Protein AF-A0A925E102-F1 (afdb_monomer)

pLDDT: mean 78.41, std 18.46, range [40.78, 98.06]

Structure (mmCIF, N/CA/C/O backbone):
data_AF-A0A925E102-F1
#
_entry.id   AF-A0A925E102-F1
#
loop_
_atom_site.group_PDB
_atom_site.id
_atom_site.type_symbol
_atom_site.label_atom_id
_atom_site.label_alt_id
_atom_site.label_comp_id
_atom_site.label_asym_id
_atom_site.label_entity_id
_atom_site.label_seq_id
_atom_site.pdbx_PDB_ins_code
_atom_site.Cartn_x
_atom_site.Cartn_y
_atom_site.Cartn_z
_atom_site.oc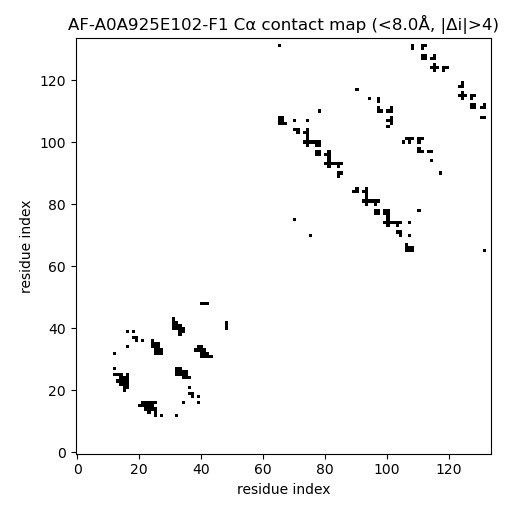cupancy
_atom_site.B_iso_or_equiv
_atom_site.auth_seq_id
_atom_site.auth_comp_id
_atom_site.auth_asym_id
_atom_site.auth_atom_id
_atom_site.pdbx_PDB_model_num
ATOM 1 N N . MET A 1 1 ? -26.953 -37.433 60.370 1.00 40.84 1 MET A N 1
ATOM 2 C CA . MET A 1 1 ? -26.210 -37.267 59.101 1.00 40.84 1 MET A CA 1
ATOM 3 C C . MET A 1 1 ? -25.731 -35.825 59.054 1.00 40.84 1 MET A C 1
ATOM 5 O O . MET A 1 1 ? -26.512 -34.938 58.743 1.00 40.84 1 MET A O 1
ATOM 9 N N . SER A 1 2 ? -24.513 -35.576 59.539 1.00 40.78 2 SER A N 1
ATOM 10 C CA . SER A 1 2 ? -23.977 -34.224 59.733 1.00 40.78 2 SER A CA 1
ATOM 11 C C . SER A 1 2 ? -23.618 -33.586 58.394 1.00 40.78 2 SER A C 1
ATOM 13 O O . SER A 1 2 ? -22.722 -34.063 57.702 1.00 40.78 2 SER A O 1
ATOM 15 N N . SER A 1 3 ? -24.315 -32.507 58.040 1.00 43.91 3 SER A N 1
ATOM 16 C CA . SER A 1 3 ? -24.001 -31.677 56.878 1.00 43.91 3 SER A CA 1
ATOM 17 C C . SER A 1 3 ? -22.627 -31.030 57.044 1.00 43.91 3 SER A C 1
ATOM 19 O O . SER A 1 3 ? -22.426 -30.179 57.911 1.00 43.91 3 SER A O 1
ATOM 21 N N . ILE A 1 4 ? -21.681 -31.427 56.195 1.00 52.34 4 ILE A N 1
ATOM 22 C CA . ILE A 1 4 ? -20.365 -30.800 56.072 1.00 52.34 4 ILE A CA 1
ATOM 23 C C . ILE A 1 4 ? -20.587 -29.405 55.478 1.00 52.34 4 ILE A C 1
ATOM 25 O O . ILE A 1 4 ? -20.853 -29.255 54.287 1.00 52.34 4 ILE A O 1
ATOM 29 N N . LYS A 1 5 ? -20.517 -28.367 56.318 1.00 47.09 5 LYS A N 1
ATOM 30 C CA . LYS A 1 5 ? -20.472 -26.974 55.860 1.00 47.09 5 LYS A CA 1
ATOM 31 C C . LYS A 1 5 ? -19.133 -26.754 55.151 1.00 47.09 5 LYS A C 1
ATOM 33 O O . LYS A 1 5 ? -18.113 -26.561 55.804 1.00 47.09 5 LYS A O 1
ATOM 38 N N . MET A 1 6 ? -19.128 -26.808 53.821 1.00 47.75 6 MET A N 1
ATOM 39 C CA . MET A 1 6 ? -17.982 -26.371 53.022 1.00 47.75 6 MET A CA 1
ATOM 40 C C . MET A 1 6 ? -17.868 -24.846 53.124 1.00 47.75 6 MET A C 1
ATOM 42 O O . MET A 1 6 ? -18.730 -24.115 52.640 1.00 47.75 6 MET A O 1
ATOM 46 N N . SER A 1 7 ? -16.820 -24.365 53.788 1.00 50.22 7 SER A N 1
ATOM 47 C CA . SER A 1 7 ? -16.477 -22.942 53.843 1.00 50.22 7 SER A CA 1
ATOM 48 C C . SER A 1 7 ? -16.189 -22.403 52.432 1.00 50.22 7 SER A C 1
ATOM 50 O O . SER A 1 7 ? -15.553 -23.104 51.641 1.00 50.22 7 SER A O 1
ATOM 52 N N . PRO A 1 8 ? -16.606 -21.170 52.091 1.00 55.75 8 PRO A N 1
ATOM 53 C CA . PRO A 1 8 ? -16.370 -20.612 50.764 1.00 55.75 8 PRO A CA 1
ATOM 54 C C . PRO A 1 8 ? -14.867 -20.419 50.531 1.00 55.75 8 PRO A C 1
ATOM 56 O O . PRO A 1 8 ? -14.191 -19.705 51.275 1.00 55.75 8 PRO A O 1
ATOM 59 N N . ILE A 1 9 ? -14.340 -21.064 49.488 1.00 59.50 9 ILE A N 1
ATOM 60 C CA . ILE A 1 9 ? -12.953 -20.906 49.043 1.00 59.50 9 ILE A CA 1
ATOM 61 C C . ILE A 1 9 ? -12.781 -19.446 48.613 1.00 59.50 9 ILE A C 1
ATOM 63 O O . ILE A 1 9 ? -13.393 -19.009 47.639 1.00 59.50 9 ILE A O 1
ATOM 67 N N . LYS A 1 10 ? -11.972 -18.669 49.345 1.00 61.16 10 LYS A N 1
ATOM 68 C CA . LYS A 1 10 ? -11.640 -17.300 48.930 1.00 61.16 10 LYS A CA 1
ATOM 69 C C . LYS A 1 10 ? -10.873 -17.368 47.604 1.00 61.16 10 LYS A C 1
ATOM 71 O O . LYS A 1 10 ? -9.865 -18.076 47.540 1.00 61.16 10 LYS A O 1
ATOM 76 N N . PRO A 1 11 ? -11.318 -16.658 46.553 1.00 66.12 11 PRO A N 1
ATOM 77 C CA . PRO A 1 11 ? -10.609 -16.658 45.286 1.00 66.12 11 PRO A CA 1
ATOM 78 C C . PRO A 1 11 ? -9.224 -16.039 45.484 1.00 66.12 11 PRO A C 1
ATOM 80 O O . PRO A 1 11 ? -9.077 -14.985 46.100 1.00 66.12 11 PRO A O 1
ATOM 83 N N . LEU A 1 12 ? -8.201 -16.714 44.962 1.00 70.88 12 LEU A N 1
ATOM 84 C CA . LEU A 1 12 ? -6.804 -16.292 45.083 1.00 70.88 12 LEU A CA 1
ATOM 85 C C . LEU A 1 12 ? -6.510 -14.992 44.309 1.00 70.88 12 LEU A C 1
ATOM 87 O O . LEU A 1 12 ? -5.535 -14.308 44.604 1.00 70.88 12 LEU A O 1
ATOM 91 N N . ALA A 1 13 ? -7.343 -14.662 43.318 1.00 74.50 13 ALA A N 1
ATOM 92 C CA . ALA A 1 13 ? -7.218 -13.486 42.467 1.00 74.50 13 ALA A CA 1
ATOM 93 C C . ALA A 1 13 ? -8.581 -12.787 42.298 1.00 74.50 13 ALA A C 1
ATOM 95 O O . ALA A 1 13 ? -9.609 -13.468 42.226 1.00 74.50 13 ALA A O 1
ATOM 96 N N . PRO A 1 14 ? -8.615 -11.446 42.206 1.00 79.00 14 PRO A N 1
ATOM 97 C CA . PRO A 1 14 ? -9.848 -10.706 41.965 1.00 79.00 14 PRO A CA 1
ATOM 98 C C . PRO A 1 14 ? -10.392 -10.954 40.550 1.00 79.00 14 PRO A C 1
ATOM 100 O O . PRO A 1 14 ? -9.641 -11.182 39.603 1.00 79.00 14 PRO A O 1
ATOM 103 N N . HIS A 1 15 ? -11.714 -10.861 40.386 1.00 82.44 15 HIS A N 1
ATOM 104 C CA . HIS A 1 15 ? -12.365 -11.017 39.079 1.00 82.44 15 HIS A CA 1
ATOM 105 C C . HIS A 1 15 ? -12.112 -9.849 38.126 1.00 82.44 15 HIS A C 1
ATOM 107 O O . HIS A 1 15 ? -12.258 -10.022 36.922 1.00 82.44 15 HIS A O 1
ATOM 113 N N . ILE A 1 16 ? -11.734 -8.682 38.647 1.00 82.31 16 ILE A N 1
ATOM 114 C CA . ILE A 1 16 ? -11.487 -7.470 37.868 1.00 82.31 16 ILE A CA 1
ATOM 115 C C . ILE A 1 16 ? -10.065 -7.002 38.152 1.00 82.31 16 ILE A C 1
ATOM 117 O O . ILE A 1 16 ? -9.644 -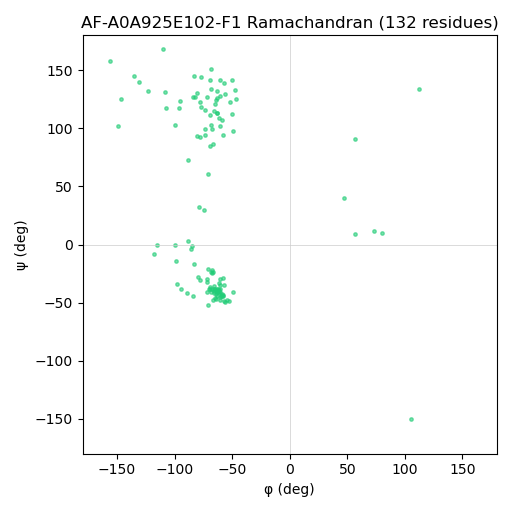6.919 39.308 1.00 82.31 16 ILE A O 1
ATOM 121 N N . CYS A 1 17 ? -9.313 -6.693 37.097 1.00 82.44 17 CYS A N 1
ATOM 122 C CA . CYS A 1 17 ? -7.985 -6.116 37.247 1.00 82.44 17 CYS A CA 1
ATOM 123 C C . CYS A 1 17 ? -8.078 -4.656 37.736 1.00 82.44 17 CYS A C 1
ATOM 125 O O . CYS A 1 17 ? -8.712 -3.846 37.059 1.00 82.44 17 CYS A O 1
ATOM 127 N N . PRO A 1 18 ? -7.399 -4.262 38.831 1.00 81.44 18 PRO A N 1
ATOM 128 C CA . PRO A 1 18 ? -7.456 -2.889 39.339 1.00 81.44 18 PRO A CA 1
ATOM 129 C C . PRO A 1 18 ? -6.805 -1.869 38.391 1.00 81.44 18 PRO A C 1
ATOM 131 O O . PRO A 1 18 ? -7.150 -0.693 38.428 1.00 81.44 18 PRO A O 1
ATOM 134 N N . GLN A 1 19 ? -5.886 -2.304 37.521 1.00 79.31 19 GLN A N 1
ATOM 135 C CA . GLN A 1 19 ? -5.159 -1.409 36.618 1.00 79.31 19 GLN A CA 1
ATOM 136 C C . GLN A 1 19 ? -5.876 -1.185 35.279 1.00 79.31 19 GLN A C 1
ATOM 138 O O . GLN A 1 19 ? -5.911 -0.062 34.791 1.00 79.31 19 GLN A O 1
ATOM 143 N N . CYS A 1 20 ? -6.442 -2.230 34.669 1.00 81.38 20 CYS A N 1
ATOM 144 C CA . CYS A 1 20 ? -7.069 -2.125 33.341 1.00 81.38 20 CYS A CA 1
ATOM 145 C C . CYS A 1 20 ? -8.576 -2.381 33.326 1.00 81.38 20 CYS A C 1
ATOM 147 O O . CYS A 1 20 ? -9.174 -2.323 32.257 1.00 81.38 20 CYS A O 1
ATOM 149 N N . LYS A 1 21 ? -9.184 -2.683 34.481 1.00 85.12 21 LYS A N 1
ATOM 150 C CA . LYS A 1 21 ? -10.615 -2.993 34.645 1.00 85.12 21 LYS A CA 1
ATOM 151 C C . LYS A 1 21 ? -11.127 -4.165 33.798 1.00 85.12 21 LYS A C 1
ATOM 153 O O . LYS A 1 21 ? -12.325 -4.407 33.763 1.00 85.12 21 LYS A O 1
ATOM 158 N N . ALA A 1 22 ? -10.233 -4.911 33.149 1.00 79.75 22 ALA A N 1
ATOM 159 C CA . ALA A 1 22 ? -10.592 -6.100 32.398 1.00 79.75 22 ALA A CA 1
ATOM 160 C C . ALA A 1 22 ? -11.036 -7.216 33.351 1.00 79.75 22 ALA A C 1
ATOM 162 O O . ALA A 1 22 ? -10.474 -7.397 34.441 1.00 79.75 22 ALA A O 1
ATOM 163 N N . GLU A 1 23 ? -12.057 -7.952 32.928 1.00 82.56 23 GLU A N 1
ATOM 164 C CA . GLU A 1 23 ? -12.618 -9.063 33.682 1.00 82.56 23 GLU A CA 1
ATOM 165 C C . GLU A 1 23 ? -11.814 -10.348 33.446 1.00 82.56 23 GLU A C 1
ATOM 167 O O . GLU A 1 23 ? -11.293 -10.598 32.356 1.00 82.56 23 GLU A O 1
ATOM 172 N N . ARG A 1 24 ? -11.701 -11.172 34.495 1.00 72.19 24 ARG A N 1
ATOM 173 C CA . ARG A 1 24 ? -11.173 -12.550 34.493 1.00 72.19 24 ARG A CA 1
ATOM 174 C C . ARG A 1 24 ? -9.850 -12.720 33.746 1.00 72.19 24 ARG A C 1
ATOM 176 O O . ARG A 1 24 ? -9.620 -13.706 33.056 1.00 72.19 24 ARG A O 1
ATOM 183 N N . THR A 1 25 ? -8.961 -11.750 33.902 1.00 76.50 25 THR A N 1
ATOM 184 C CA . THR A 1 25 ? -7.743 -11.654 33.092 1.00 76.50 25 THR A CA 1
ATOM 185 C C . THR A 1 25 ? -6.496 -12.193 33.797 1.00 76.50 25 THR A C 1
ATOM 187 O O . THR A 1 25 ? -5.400 -12.128 33.243 1.00 76.50 25 THR A O 1
ATOM 190 N N . PHE A 1 26 ? -6.625 -12.678 35.033 1.00 82.38 26 PHE A N 1
ATOM 191 C CA . PHE A 1 26 ? -5.491 -13.104 35.847 1.00 82.38 26 PHE A CA 1
ATOM 192 C C . PHE A 1 26 ? -5.061 -14.538 35.548 1.00 82.38 26 PHE A C 1
ATOM 194 O O . PHE A 1 26 ? -5.852 -15.472 35.652 1.00 82.38 26 PHE A O 1
ATOM 201 N N . GLN A 1 27 ? -3.777 -14.708 35.250 1.00 81.19 27 GLN A N 1
ATOM 202 C CA . GLN A 1 27 ? -3.101 -15.993 35.210 1.00 81.19 27 GLN A CA 1
ATOM 203 C C . GLN A 1 27 ? -2.410 -16.229 36.553 1.00 81.19 27 GLN A C 1
ATOM 205 O O . GLN A 1 27 ? -1.597 -15.417 37.000 1.00 81.19 27 GLN A O 1
ATOM 210 N N . VAL A 1 28 ? -2.746 -17.344 37.196 1.00 77.06 28 VAL A N 1
ATOM 211 C CA . VAL A 1 28 ? -2.123 -17.787 38.444 1.00 77.06 28 VAL A CA 1
ATOM 212 C C . VAL A 1 28 ? -1.023 -18.782 38.087 1.00 77.06 28 VAL A C 1
ATOM 214 O O . VAL A 1 28 ? -1.299 -19.836 37.522 1.00 77.06 28 VAL A O 1
ATOM 217 N N . THR A 1 29 ? 0.220 -18.439 38.405 1.00 73.56 29 THR A N 1
ATOM 218 C CA . THR A 1 29 ? 1.371 -19.354 38.362 1.00 73.56 29 THR A CA 1
ATOM 219 C C . THR A 1 29 ? 1.830 -19.648 39.789 1.00 73.56 29 THR A C 1
ATOM 221 O O . THR A 1 29 ? 1.395 -18.974 40.725 1.00 73.56 29 THR A O 1
ATOM 224 N N . ALA A 1 30 ? 2.706 -20.640 39.976 1.00 67.31 30 ALA A N 1
ATOM 225 C CA . ALA A 1 30 ? 3.271 -20.945 41.293 1.00 67.31 30 ALA A CA 1
ATOM 226 C C . ALA A 1 30 ? 4.012 -19.740 41.914 1.00 67.31 30 ALA A C 1
ATOM 228 O O . ALA A 1 30 ? 4.037 -19.591 43.132 1.00 67.31 30 ALA A O 1
ATOM 229 N N . GLU A 1 31 ? 4.559 -18.861 41.070 1.00 67.00 31 GLU A N 1
ATOM 230 C CA . GLU A 1 31 ? 5.430 -17.748 41.461 1.00 67.00 31 GLU A CA 1
ATOM 231 C C . GLU A 1 31 ? 4.691 -16.407 41.562 1.00 67.00 31 GLU A C 1
ATOM 233 O O . GLU A 1 31 ? 5.025 -15.571 42.399 1.00 67.00 31 GLU A O 1
ATOM 238 N N . LYS A 1 32 ? 3.683 -16.173 40.710 1.00 76.62 32 LYS A N 1
ATOM 239 C CA . LYS A 1 32 ? 2.969 -14.888 40.651 1.00 76.62 32 LYS A CA 1
ATOM 240 C C . LYS A 1 32 ? 1.563 -14.988 40.071 1.00 76.62 32 LYS A C 1
ATOM 242 O O . LYS A 1 32 ? 1.245 -15.886 39.288 1.00 76.62 32 LYS A O 1
ATOM 247 N N . ILE A 1 33 ? 0.741 -13.999 40.406 1.00 84.31 33 ILE A N 1
ATOM 248 C CA . ILE A 1 33 ? -0.579 -13.780 39.812 1.00 84.31 33 ILE A CA 1
ATOM 249 C C . ILE A 1 33 ? -0.472 -12.555 38.909 1.00 84.31 33 ILE A C 1
ATOM 251 O O . ILE A 1 33 ? -0.180 -11.474 39.406 1.00 84.31 33 ILE A O 1
ATOM 255 N N . ALA A 1 34 ? -0.682 -12.697 37.599 1.00 85.94 34 ALA A N 1
ATOM 256 C CA . ALA A 1 34 ? -0.482 -11.599 36.648 1.00 85.94 34 ALA A CA 1
ATOM 257 C C . ALA A 1 34 ? -1.672 -11.404 35.697 1.00 85.94 34 ALA A C 1
ATOM 259 O O . ALA A 1 34 ? -2.255 -12.368 35.213 1.00 85.94 34 ALA A O 1
ATOM 260 N N . CYS A 1 35 ? -2.033 -10.155 35.405 1.00 84.00 35 CYS A N 1
ATOM 261 C CA . CYS A 1 35 ? -3.069 -9.808 34.436 1.00 84.00 35 CYS A CA 1
ATOM 262 C C . CYS A 1 35 ? -2.537 -9.928 33.002 1.00 84.00 35 CYS A C 1
ATOM 264 O O . CYS A 1 35 ? -1.600 -9.224 32.626 1.00 84.00 35 CYS A O 1
ATOM 266 N N . ARG A 1 36 ? -3.186 -10.748 32.172 1.00 80.56 36 ARG A N 1
ATOM 267 C CA . ARG A 1 36 ? -2.805 -10.984 30.770 1.00 80.56 36 ARG A CA 1
ATOM 268 C C . ARG A 1 36 ? -2.988 -9.758 29.866 1.00 80.56 36 ARG A C 1
ATOM 270 O O . ARG A 1 36 ? -2.314 -9.657 28.851 1.00 80.56 36 ARG A O 1
ATOM 277 N N . ASN A 1 37 ? -3.872 -8.824 30.228 1.00 79.06 37 ASN A N 1
ATOM 278 C CA . ASN A 1 37 ? -4.168 -7.644 29.406 1.00 79.06 37 ASN A CA 1
ATOM 279 C C . ASN A 1 37 ? -3.165 -6.497 29.623 1.00 79.06 37 ASN A C 1
ATOM 281 O O . ASN A 1 37 ? -2.691 -5.880 28.670 1.00 79.06 37 ASN A O 1
ATOM 285 N N . CYS A 1 38 ? -2.813 -6.200 30.877 1.00 82.44 38 CYS A N 1
ATOM 286 C CA . CYS A 1 38 ? -1.963 -5.046 31.197 1.00 82.44 38 CYS A CA 1
ATOM 287 C C . CYS A 1 38 ? -0.630 -5.390 31.864 1.00 82.44 38 CYS A C 1
ATOM 289 O O . CYS A 1 38 ? 0.189 -4.494 32.037 1.00 82.44 38 CYS A O 1
ATOM 291 N N . GLY A 1 39 ? -0.405 -6.649 32.244 1.00 79.38 39 GLY A N 1
ATOM 292 C CA . GLY A 1 39 ? 0.815 -7.077 32.931 1.00 79.38 39 GLY A CA 1
ATOM 293 C C . GLY A 1 39 ? 0.846 -6.780 34.434 1.00 79.38 39 GLY A C 1
ATOM 294 O O . GLY A 1 39 ? 1.893 -6.945 35.045 1.00 79.38 39 GLY A O 1
ATOM 295 N N . TYR A 1 40 ? -0.271 -6.360 35.044 1.00 81.56 40 TYR A N 1
ATOM 296 C CA . TYR A 1 40 ? -0.350 -6.100 36.490 1.00 81.56 40 TYR A CA 1
ATOM 297 C C . TYR A 1 40 ? -0.046 -7.366 37.302 1.00 81.56 40 TYR A C 1
ATOM 299 O O . TYR A 1 40 ? -0.704 -8.381 37.074 1.00 81.56 40 TYR A O 1
ATOM 307 N N . VAL A 1 41 ? 0.889 -7.305 38.255 1.00 79.69 41 VAL A N 1
ATOM 308 C CA . VAL A 1 41 ? 1.288 -8.441 39.104 1.00 79.69 41 VAL A CA 1
ATOM 309 C C . VAL A 1 41 ? 0.787 -8.250 40.538 1.00 79.69 41 VAL A C 1
ATOM 311 O O . VAL A 1 41 ? 0.971 -7.197 41.142 1.00 79.69 41 VAL A O 1
ATOM 314 N N . LEU A 1 42 ? 0.157 -9.290 41.081 1.00 73.62 42 LEU A N 1
ATOM 315 C CA . LEU A 1 42 ? -0.283 -9.415 42.467 1.00 73.62 42 LEU A CA 1
ATOM 316 C C . LEU A 1 42 ? 0.757 -10.259 43.220 1.00 73.62 42 LEU A C 1
ATOM 318 O O . LEU A 1 42 ? 0.804 -11.483 43.066 1.00 73.62 42 LEU A O 1
ATOM 322 N N . HIS A 1 43 ? 1.610 -9.602 44.007 1.00 65.69 43 HIS A N 1
ATOM 323 C CA . HIS A 1 43 ? 2.549 -10.275 44.903 1.00 65.69 43 HIS A CA 1
ATOM 324 C C . HIS A 1 43 ? 1.820 -10.705 46.184 1.00 65.69 43 HIS A C 1
ATOM 326 O O . HIS A 1 43 ? 1.088 -9.924 46.794 1.00 65.69 43 HIS A O 1
ATOM 332 N N . LYS A 1 44 ? 1.982 -11.972 46.587 1.00 57.03 44 LYS A N 1
ATOM 333 C CA . LYS A 1 44 ? 1.528 -12.445 47.901 1.00 57.03 44 LYS A CA 1
ATOM 334 C C . LYS A 1 44 ? 2.491 -11.895 48.954 1.00 57.03 44 LYS A C 1
ATOM 336 O O . LYS A 1 44 ? 3.561 -12.458 49.142 1.00 57.03 44 LYS A O 1
ATOM 341 N N . GLY A 1 45 ? 2.098 -10.820 49.625 1.00 54.00 45 GLY A N 1
ATOM 342 C CA . GLY A 1 45 ? 2.897 -10.191 50.676 1.00 54.00 45 GLY A CA 1
ATOM 343 C C . GLY A 1 45 ? 3.396 -8.812 50.263 1.00 54.00 45 GLY A C 1
ATOM 344 O O . GLY A 1 45 ? 3.851 -8.606 49.142 1.00 54.00 45 GLY A O 1
ATOM 345 N N . GLU A 1 46 ? 3.230 -7.870 51.184 1.00 42.75 46 GLU A N 1
ATOM 346 C CA . GLU A 1 46 ? 3.437 -6.431 51.055 1.00 42.75 46 GLU A CA 1
ATOM 347 C C . GLU A 1 46 ? 4.792 -6.079 50.435 1.00 42.75 46 GLU A C 1
ATOM 349 O O . GLU A 1 46 ? 5.826 -6.015 51.087 1.00 42.75 46 GLU A O 1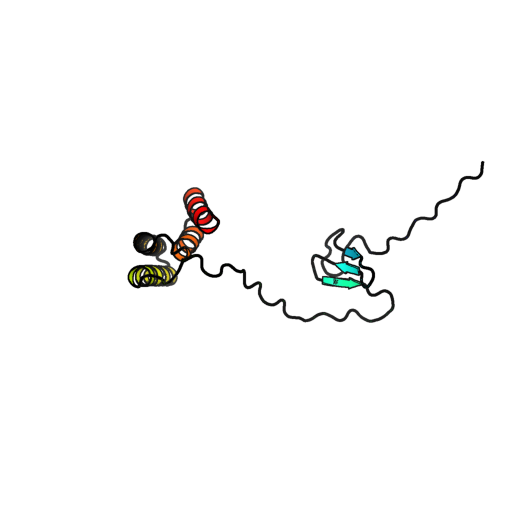
ATOM 354 N N . SER A 1 47 ? 4.782 -5.810 49.141 1.00 42.66 47 SER A N 1
ATOM 355 C CA . SER A 1 47 ? 5.805 -5.014 48.481 1.00 42.66 47 SER A CA 1
ATOM 356 C C . SER A 1 47 ? 5.090 -4.259 47.374 1.00 42.66 47 SER A C 1
ATOM 358 O O . SER A 1 47 ? 4.290 -4.822 46.623 1.00 42.66 47 SER A O 1
ATOM 360 N N . GLN A 1 48 ? 5.252 -2.938 47.402 1.00 45.06 48 GLN A N 1
ATOM 361 C CA . GLN A 1 48 ? 4.562 -2.007 46.520 1.00 45.06 48 GLN A CA 1
ATOM 362 C C . GLN A 1 48 ? 4.703 -2.468 45.065 1.00 45.06 48 GLN A C 1
ATOM 364 O O . GLN A 1 48 ? 5.768 -2.961 44.696 1.00 45.06 48 GLN A O 1
ATOM 369 N N . PRO A 1 49 ? 3.652 -2.329 44.239 1.00 41.72 49 PRO A N 1
ATOM 370 C CA . PRO A 1 49 ? 3.710 -2.753 42.851 1.00 41.72 49 PRO A CA 1
ATOM 371 C C . PRO A 1 49 ? 4.835 -1.990 42.155 1.00 41.72 49 PRO A C 1
ATOM 373 O O . PRO A 1 49 ? 4.702 -0.793 41.886 1.00 41.72 49 PRO A O 1
ATOM 376 N N . GLU A 1 50 ? 5.940 -2.675 41.861 1.00 48.19 50 GLU A N 1
ATOM 377 C CA . GLU A 1 50 ? 6.950 -2.138 40.966 1.00 48.19 50 GLU A CA 1
ATOM 378 C C . GLU A 1 50 ? 6.272 -1.926 39.620 1.00 48.19 50 GLU A C 1
ATOM 380 O O . GLU A 1 50 ? 5.862 -2.851 38.911 1.00 48.19 50 GLU A O 1
ATOM 385 N N . LYS A 1 51 ? 6.081 -0.650 39.300 1.00 49.94 51 LYS A N 1
ATOM 386 C CA . LYS A 1 51 ? 5.625 -0.200 37.999 1.00 49.94 51 LYS A CA 1
ATOM 387 C C . LYS A 1 51 ? 6.692 -0.671 37.019 1.00 49.94 51 LYS A C 1
ATOM 389 O O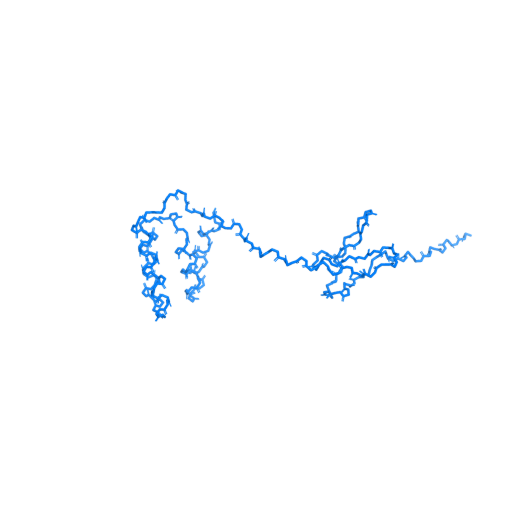 . LYS A 1 51 ? 7.756 -0.067 36.936 1.00 49.94 51 LYS A O 1
ATOM 394 N N . ILE A 1 52 ? 6.422 -1.754 36.293 1.00 54.06 52 ILE A N 1
ATOM 395 C CA . ILE A 1 52 ? 7.263 -2.172 35.174 1.00 54.06 52 ILE A CA 1
ATOM 396 C C . ILE A 1 52 ? 7.104 -1.087 34.101 1.00 54.06 52 ILE A C 1
ATOM 398 O O . ILE A 1 52 ? 6.243 -1.160 33.228 1.00 54.06 52 ILE A O 1
ATOM 402 N N . THR A 1 53 ? 7.916 -0.037 34.200 1.00 53.62 53 THR A N 1
ATOM 403 C CA . THR A 1 53 ? 8.093 1.047 33.227 1.00 53.62 53 THR A CA 1
ATOM 404 C C . THR A 1 53 ? 8.984 0.592 32.083 1.00 53.62 53 THR A C 1
ATOM 406 O O . THR A 1 53 ? 9.724 1.387 31.511 1.00 53.62 53 THR A O 1
ATOM 409 N N . GLN A 1 54 ? 8.931 -0.691 31.719 1.00 57.53 54 GLN A N 1
ATOM 410 C CA . GLN A 1 54 ? 9.504 -1.076 30.446 1.00 57.53 54 GLN A CA 1
ATOM 411 C C . GLN A 1 54 ? 8.637 -0.391 29.391 1.00 57.53 54 GLN A C 1
ATOM 413 O O . GLN A 1 54 ? 7.439 -0.695 29.323 1.00 57.53 54 GLN A O 1
ATOM 418 N N . PRO A 1 55 ? 9.180 0.558 28.602 1.00 50.72 55 PRO A N 1
ATOM 419 C CA . PRO A 1 55 ? 8.469 1.000 27.420 1.00 50.72 55 PRO A CA 1
ATOM 420 C C . PRO A 1 55 ? 8.141 -0.283 26.672 1.00 50.72 55 PRO A C 1
ATOM 422 O O . PRO A 1 55 ? 9.041 -1.092 26.420 1.00 50.72 55 PRO A O 1
ATOM 425 N N . ARG A 1 56 ? 6.851 -0.534 26.407 1.00 52.66 56 ARG A N 1
ATOM 426 C CA . ARG A 1 56 ? 6.485 -1.607 25.485 1.00 52.66 56 ARG A CA 1
ATOM 427 C C . ARG A 1 56 ? 7.348 -1.340 24.267 1.00 52.66 56 ARG A C 1
ATOM 429 O O . ARG A 1 56 ? 7.177 -0.290 23.646 1.00 52.66 56 ARG A O 1
ATOM 436 N N . LYS A 1 57 ? 8.317 -2.227 23.987 1.00 53.12 57 LYS A N 1
ATOM 437 C CA . LYS A 1 57 ? 9.023 -2.179 22.710 1.00 53.12 57 LYS A CA 1
ATOM 438 C C . LYS A 1 57 ? 7.899 -2.042 21.689 1.00 53.12 57 LYS A C 1
ATOM 440 O O . LYS A 1 57 ? 6.936 -2.813 21.810 1.00 53.12 57 LYS A O 1
ATOM 445 N N . PRO A 1 58 ? 7.925 -1.022 20.812 1.00 48.66 58 PRO A N 1
ATOM 446 C CA . PRO A 1 58 ? 6.886 -0.904 19.807 1.00 48.66 58 PRO A CA 1
ATOM 447 C C . PRO A 1 58 ? 6.743 -2.288 19.189 1.00 48.66 58 PRO A C 1
ATOM 449 O O . PRO A 1 58 ? 7.763 -2.947 18.955 1.00 48.66 58 PRO A O 1
ATOM 452 N N . LEU A 1 59 ? 5.504 -2.771 19.046 1.00 51.62 59 LEU A N 1
ATOM 453 C CA . LEU A 1 59 ? 5.267 -3.960 18.245 1.00 51.62 59 LEU A CA 1
ATOM 454 C C . LEU A 1 59 ? 5.817 -3.610 16.862 1.00 51.62 59 LEU A C 1
ATOM 456 O O . LEU A 1 59 ? 5.159 -2.951 16.064 1.00 51.62 59 LEU A O 1
ATOM 460 N N . MET A 1 60 ? 7.066 -3.991 16.626 1.00 42.94 60 MET A N 1
ATOM 461 C CA . MET A 1 60 ? 7.634 -4.147 15.308 1.00 42.94 60 MET A CA 1
ATOM 462 C C . MET A 1 60 ? 6.895 -5.356 14.787 1.00 42.94 60 MET A C 1
ATOM 464 O O . MET A 1 60 ? 7.278 -6.499 15.034 1.00 42.94 60 MET A O 1
ATOM 468 N N . ALA A 1 61 ? 5.717 -5.097 14.239 1.00 41.72 61 ALA A N 1
ATOM 469 C CA . ALA A 1 61 ? 4.972 -6.136 13.592 1.00 41.72 61 ALA A CA 1
ATOM 470 C C . ALA A 1 61 ? 5.883 -6.712 12.510 1.00 41.72 61 ALA A C 1
ATOM 472 O O . ALA A 1 61 ? 6.546 -5.997 11.759 1.00 41.72 61 ALA A O 1
ATOM 473 N N . SER A 1 62 ? 5.987 -8.031 12.542 1.00 45.94 62 SER A N 1
ATOM 474 C CA . SER A 1 62 ? 6.941 -8.824 11.786 1.00 45.94 62 SER A CA 1
ATOM 475 C C . SER A 1 62 ? 6.573 -8.921 10.310 1.00 45.94 62 SER A C 1
ATOM 477 O O . SER A 1 62 ? 6.879 -9.938 9.693 1.00 45.94 62 SER A O 1
ATOM 479 N N . TYR A 1 63 ? 5.910 -7.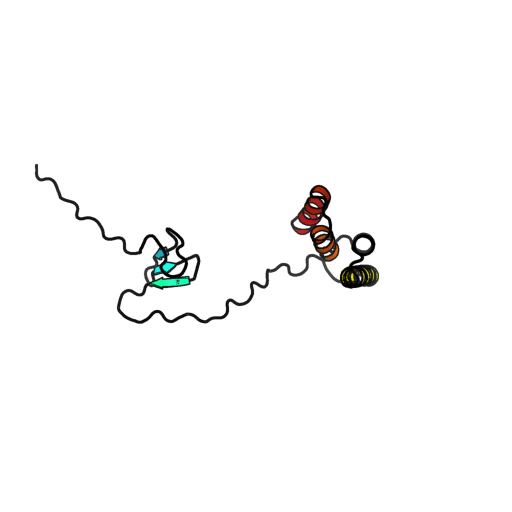913 9.732 1.00 50.47 63 TYR A N 1
ATOM 480 C CA . TYR A 1 63 ? 5.799 -7.772 8.281 1.00 50.47 63 TYR A CA 1
ATOM 481 C C . TYR A 1 63 ? 7.171 -7.366 7.728 1.00 50.47 63 TYR A C 1
ATOM 483 O O . TYR A 1 63 ? 7.386 -6.293 7.177 1.00 50.47 63 TYR A O 1
ATOM 491 N N . ALA A 1 64 ? 8.143 -8.243 7.961 1.00 43.03 64 ALA A N 1
ATOM 492 C CA . ALA A 1 64 ? 9.406 -8.266 7.280 1.00 43.03 64 ALA A CA 1
ATOM 493 C C . ALA A 1 64 ? 9.119 -8.810 5.877 1.00 43.03 64 ALA A C 1
ATOM 495 O O . ALA A 1 64 ? 9.048 -10.017 5.681 1.00 43.03 64 ALA A O 1
ATOM 496 N N . ILE A 1 65 ? 8.914 -7.870 4.953 1.00 58.47 65 ILE A N 1
ATOM 497 C CA . ILE A 1 65 ? 9.328 -7.936 3.548 1.00 58.47 65 ILE A CA 1
ATOM 498 C C . ILE A 1 65 ? 8.789 -9.166 2.807 1.00 58.47 65 ILE A C 1
ATOM 500 O O . ILE A 1 65 ? 9.423 -10.215 2.741 1.00 58.47 65 ILE A O 1
ATOM 504 N N . THR A 1 66 ? 7.617 -9.029 2.199 1.00 58.34 66 THR A N 1
ATOM 505 C CA . THR A 1 66 ? 7.031 -10.077 1.350 1.00 58.34 66 THR A CA 1
ATOM 506 C C . THR A 1 66 ? 7.528 -10.053 -0.096 1.00 58.34 66 THR A C 1
ATOM 508 O O . THR A 1 66 ? 7.171 -10.938 -0.869 1.00 58.34 66 THR A O 1
ATOM 511 N N . THR A 1 67 ? 8.394 -9.107 -0.460 1.00 63.78 67 THR A N 1
ATOM 512 C CA . THR A 1 67 ? 9.105 -9.161 -1.740 1.00 63.78 67 THR A CA 1
ATOM 513 C C . THR A 1 67 ? 10.239 -10.170 -1.640 1.00 63.78 67 THR A C 1
ATOM 515 O O . THR A 1 67 ? 11.140 -10.037 -0.805 1.00 63.78 67 THR A O 1
ATOM 518 N N . ARG A 1 68 ? 10.189 -11.220 -2.460 1.00 64.44 68 ARG A N 1
ATOM 519 C CA . ARG A 1 68 ? 11.207 -12.269 -2.465 1.00 64.44 68 ARG A CA 1
ATOM 520 C C . ARG A 1 68 ? 12.411 -11.783 -3.264 1.00 64.44 68 ARG A C 1
ATOM 522 O O . ARG A 1 68 ? 12.494 -11.991 -4.467 1.00 64.44 68 ARG A O 1
ATOM 529 N N . GLY A 1 69 ? 13.382 -11.201 -2.568 1.00 76.81 69 GLY A N 1
ATOM 530 C CA . GLY A 1 69 ? 14.648 -10.768 -3.160 1.00 76.81 69 GLY A CA 1
ATOM 531 C C . GLY A 1 69 ? 14.734 -9.256 -3.329 1.00 76.81 69 GLY A C 1
ATOM 532 O O . GLY A 1 69 ? 14.201 -8.502 -2.517 1.00 76.81 69 GLY A O 1
ATOM 533 N N . GLU A 1 70 ? 15.474 -8.817 -4.344 1.00 85.19 70 GLU A N 1
ATOM 534 C CA . GLU A 1 70 ? 15.664 -7.396 -4.630 1.00 85.19 70 GLU A CA 1
ATOM 535 C C . GLU A 1 70 ? 14.426 -6.806 -5.318 1.00 85.19 70 GLU A C 1
ATOM 537 O O . GLU A 1 70 ? 13.753 -7.470 -6.107 1.00 85.19 70 GLU A O 1
ATOM 542 N N . ILE A 1 71 ? 14.119 -5.548 -4.995 1.00 87.00 71 ILE A N 1
ATOM 543 C CA . ILE A 1 71 ? 13.066 -4.795 -5.678 1.00 87.00 71 ILE A CA 1
ATOM 544 C C . ILE A 1 71 ? 13.666 -4.224 -6.962 1.00 87.00 71 ILE A C 1
ATOM 546 O O . ILE A 1 71 ? 14.679 -3.522 -6.910 1.00 87.00 71 ILE A O 1
ATOM 550 N N . ASP A 1 72 ? 13.021 -4.484 -8.093 1.00 90.81 72 ASP A N 1
ATOM 551 C CA . ASP A 1 72 ? 13.382 -3.919 -9.383 1.00 90.81 72 ASP A CA 1
ATOM 552 C C . ASP A 1 72 ? 13.380 -2.383 -9.325 1.00 90.81 72 ASP A C 1
ATOM 554 O O . ASP A 1 72 ? 12.502 -1.746 -8.731 1.00 90.81 72 ASP A O 1
ATOM 558 N N . ALA A 1 73 ? 14.378 -1.764 -9.954 1.00 92.88 73 ALA A N 1
ATOM 559 C CA . ALA A 1 73 ? 14.554 -0.318 -9.904 1.00 92.88 73 ALA A CA 1
ATOM 560 C C . ALA A 1 73 ? 13.345 0.444 -10.482 1.00 92.88 73 ALA A C 1
ATOM 562 O O . ALA A 1 73 ? 12.984 1.501 -9.956 1.00 92.88 73 ALA A O 1
ATOM 563 N N . TRP A 1 74 ? 12.684 -0.090 -11.516 1.00 94.69 74 TRP A N 1
ATOM 564 C CA . TRP A 1 74 ? 11.475 0.503 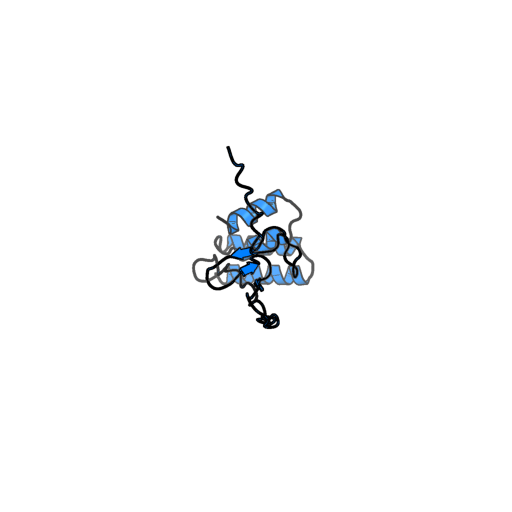-12.091 1.00 94.69 74 TRP A CA 1
ATOM 565 C C . TRP A 1 74 ? 10.276 0.343 -11.167 1.00 94.69 74 TRP A C 1
ATOM 567 O O . TRP A 1 74 ? 9.509 1.296 -11.002 1.00 94.69 74 TRP A O 1
ATOM 577 N N . ALA A 1 75 ? 10.135 -0.820 -10.527 1.00 94.25 75 ALA A N 1
ATOM 578 C CA . ALA A 1 75 ? 9.103 -1.036 -9.515 1.00 94.25 75 ALA A CA 1
ATOM 579 C C . ALA A 1 75 ? 9.265 -0.049 -8.347 1.00 94.25 75 ALA A C 1
ATOM 581 O O . ALA A 1 75 ? 8.301 0.603 -7.930 1.00 94.25 75 ALA A O 1
ATOM 582 N N . ARG A 1 76 ? 10.504 0.142 -7.873 1.00 94.06 76 ARG A N 1
ATOM 583 C CA . ARG A 1 76 ? 10.824 1.101 -6.811 1.00 94.06 76 ARG A CA 1
ATOM 584 C C . ARG A 1 76 ? 10.542 2.545 -7.223 1.00 94.06 76 ARG A C 1
ATOM 586 O O . ARG A 1 76 ? 9.888 3.266 -6.474 1.00 94.06 76 ARG A O 1
ATOM 593 N N . ALA A 1 77 ? 10.972 2.958 -8.412 1.00 95.25 77 ALA A N 1
ATOM 594 C CA . ALA A 1 77 ? 10.743 4.316 -8.905 1.00 95.25 77 ALA A CA 1
ATOM 595 C C . ALA A 1 77 ? 9.244 4.631 -9.075 1.00 95.25 77 ALA A C 1
ATOM 597 O O . ALA A 1 77 ? 8.785 5.720 -8.714 1.00 95.25 77 ALA A O 1
ATOM 598 N N . ALA A 1 78 ? 8.462 3.674 -9.585 1.00 97.06 78 ALA A N 1
ATOM 599 C CA . ALA A 1 78 ? 7.011 3.809 -9.693 1.00 97.06 78 ALA A CA 1
ATOM 600 C C . ALA A 1 78 ? 6.347 3.935 -8.311 1.00 97.06 78 ALA A C 1
ATOM 602 O O . ALA A 1 78 ? 5.473 4.782 -8.115 1.00 97.06 78 ALA A O 1
ATOM 603 N N . PHE A 1 79 ? 6.803 3.155 -7.331 1.00 95.81 79 PHE A N 1
ATOM 604 C CA . PHE A 1 79 ? 6.317 3.240 -5.957 1.00 95.81 79 PHE A CA 1
ATOM 605 C C . PHE A 1 79 ? 6.642 4.579 -5.287 1.00 95.81 79 PHE A C 1
ATOM 607 O O . PHE A 1 79 ? 5.753 5.196 -4.696 1.00 95.81 79 PHE A O 1
ATOM 614 N N . ASP A 1 80 ? 7.880 5.056 -5.416 1.00 95.75 80 ASP A N 1
ATOM 615 C CA . ASP A 1 80 ? 8.305 6.340 -4.851 1.00 95.75 80 ASP A CA 1
ATOM 616 C C . ASP A 1 80 ? 7.515 7.503 -5.485 1.00 95.75 80 ASP A C 1
ATOM 618 O O . ASP A 1 80 ? 7.035 8.387 -4.773 1.00 95.75 80 ASP A O 1
ATOM 622 N N . THR A 1 81 ? 7.238 7.428 -6.795 1.00 97.31 81 THR A N 1
ATOM 623 C CA . THR A 1 81 ? 6.326 8.362 -7.486 1.00 97.31 81 THR A CA 1
ATOM 624 C C . THR A 1 81 ? 4.929 8.347 -6.860 1.00 97.31 81 THR A C 1
ATOM 626 O O . THR A 1 81 ? 4.336 9.401 -6.623 1.00 97.31 81 THR A O 1
ATOM 629 N N . GLY A 1 82 ? 4.393 7.162 -6.551 1.00 97.19 82 GLY A N 1
ATOM 630 C CA . GLY A 1 82 ? 3.113 7.029 -5.858 1.00 97.19 82 GLY A CA 1
ATOM 631 C C . GLY A 1 82 ? 3.121 7.704 -4.487 1.00 97.19 82 GLY A C 1
ATOM 632 O O . GLY A 1 82 ? 2.195 8.448 -4.166 1.00 97.19 82 GLY A O 1
ATOM 633 N N . GLN A 1 83 ? 4.187 7.534 -3.701 1.00 95.94 83 GLN A N 1
ATOM 634 C CA . GLN A 1 83 ? 4.323 8.214 -2.409 1.00 95.94 83 GLN A CA 1
ATOM 635 C C . GLN A 1 83 ? 4.375 9.740 -2.539 1.00 95.94 83 GLN A C 1
ATOM 637 O O . GLN A 1 83 ? 3.766 10.443 -1.728 1.00 95.94 83 GLN A O 1
ATOM 642 N N . ASP A 1 84 ? 5.068 10.263 -3.548 1.00 96.88 84 ASP A N 1
ATOM 643 C CA . ASP A 1 84 ? 5.107 11.703 -3.812 1.00 96.88 84 ASP A CA 1
ATOM 644 C C . ASP A 1 84 ? 3.726 12.257 -4.167 1.00 96.88 84 ASP A C 1
ATOM 646 O O . ASP A 1 84 ? 3.350 13.332 -3.692 1.00 96.88 84 ASP A O 1
ATOM 650 N N . MET A 1 85 ? 2.931 11.503 -4.928 1.00 96.38 85 MET A N 1
ATOM 651 C CA . MET A 1 85 ? 1.543 11.869 -5.220 1.00 96.38 85 MET A CA 1
ATOM 652 C C . MET A 1 85 ? 0.666 11.852 -3.961 1.00 96.38 85 MET A C 1
ATOM 654 O O . MET A 1 85 ? -0.167 12.744 -3.793 1.00 96.38 85 MET A O 1
ATOM 658 N N . ILE A 1 86 ? 0.899 10.926 -3.021 1.00 94.31 86 ILE A N 1
ATOM 659 C CA . ILE A 1 86 ? 0.224 10.934 -1.710 1.00 94.31 86 ILE A CA 1
ATOM 660 C C . ILE A 1 86 ? 0.566 12.178 -0.902 1.00 94.31 86 ILE A C 1
ATOM 662 O O . ILE A 1 86 ? -0.336 12.801 -0.342 1.00 94.31 86 ILE A O 1
ATOM 666 N N . ARG A 1 87 ? 1.841 12.581 -0.867 1.00 94.38 87 ARG A N 1
ATOM 667 C CA . ARG A 1 87 ? 2.259 13.821 -0.187 1.00 94.38 87 ARG A CA 1
ATOM 668 C C . ARG A 1 87 ? 1.584 15.057 -0.789 1.00 94.38 87 ARG A C 1
ATOM 670 O O . ARG A 1 87 ? 1.334 16.017 -0.069 1.00 94.38 87 ARG A O 1
ATOM 677 N N . GLN A 1 88 ? 1.256 15.013 -2.080 1.00 92.81 88 GLN A N 1
ATOM 678 C CA . GLN A 1 88 ? 0.527 16.064 -2.797 1.00 92.81 88 GLN A CA 1
ATOM 679 C C . GLN A 1 88 ? -1.007 15.948 -2.694 1.00 92.81 88 GLN A C 1
ATOM 681 O O . GLN A 1 88 ? -1.707 16.806 -3.228 1.00 92.81 88 GLN A O 1
ATOM 686 N N . GLY A 1 89 ? -1.546 14.904 -2.053 1.00 93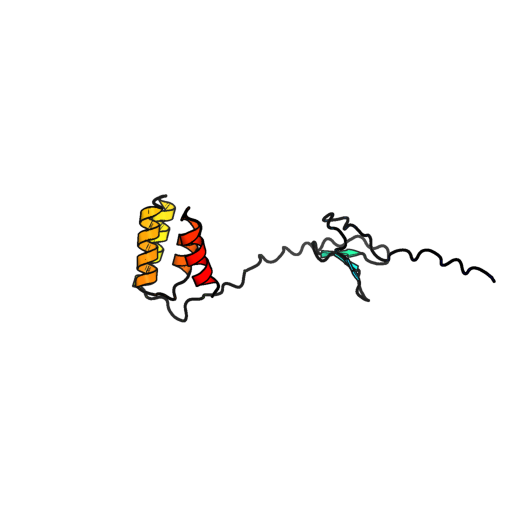.44 89 GLY A N 1
ATOM 687 C CA . GLY A 1 89 ? -2.992 14.648 -1.971 1.00 93.44 89 GLY A CA 1
ATOM 688 C C . GLY A 1 89 ? -3.631 14.140 -3.271 1.00 93.44 89 GLY A C 1
ATOM 689 O O . GLY A 1 89 ? -4.854 14.089 -3.380 1.00 93.44 89 GLY A O 1
ATOM 690 N N . LYS A 1 90 ? -2.826 13.752 -4.266 1.00 96.81 90 LYS A N 1
ATOM 691 C CA . LYS A 1 90 ? -3.280 13.261 -5.576 1.00 96.81 90 LYS A CA 1
ATOM 692 C C . LYS A 1 90 ? -3.499 11.749 -5.538 1.00 96.81 90 LYS A C 1
ATOM 694 O O . LYS A 1 90 ? -2.711 10.972 -6.078 1.00 96.81 90 LYS A O 1
ATOM 699 N N . PHE A 1 91 ? -4.563 11.325 -4.866 1.00 94.06 91 PHE A N 1
ATOM 700 C CA . PHE A 1 91 ? -4.822 9.910 -4.585 1.00 94.06 91 PHE A CA 1
ATOM 701 C C . PHE A 1 91 ? -5.029 9.052 -5.845 1.00 94.06 91 PHE A C 1
ATOM 703 O O . PHE A 1 91 ? -4.458 7.966 -5.932 1.00 94.06 91 PHE A O 1
ATOM 710 N N . ASP A 1 92 ? -5.741 9.552 -6.857 1.00 96.38 92 ASP A N 1
ATOM 711 C CA . ASP A 1 92 ? -5.969 8.808 -8.108 1.00 96.38 92 ASP A CA 1
ATOM 712 C C . ASP A 1 92 ? -4.678 8.581 -8.909 1.00 96.38 92 ASP A C 1
ATOM 714 O O . ASP A 1 92 ? -4.462 7.516 -9.493 1.00 96.38 92 ASP A O 1
ATOM 718 N N . GLU A 1 93 ? -3.790 9.579 -8.938 1.00 97.00 93 GLU A N 1
ATOM 719 C CA . GLU A 1 93 ? -2.481 9.466 -9.590 1.00 97.00 93 GLU A CA 1
ATOM 720 C C . GLU A 1 93 ? -1.557 8.524 -8.816 1.00 97.00 93 GLU A C 1
ATOM 722 O O . GLU A 1 93 ? -0.846 7.722 -9.427 1.00 97.00 93 GLU A O 1
ATOM 727 N N . ALA A 1 94 ? -1.615 8.564 -7.482 1.00 97.38 94 ALA A N 1
ATOM 728 C CA . ALA A 1 94 ? -0.870 7.646 -6.632 1.00 97.38 94 ALA A CA 1
ATOM 729 C C . ALA A 1 94 ? -1.270 6.189 -6.895 1.00 97.38 94 ALA A C 1
ATOM 731 O O . ALA A 1 94 ? -0.399 5.342 -7.084 1.00 97.38 94 ALA A O 1
ATOM 732 N N . ILE A 1 95 ? -2.573 5.903 -6.993 1.00 97.62 95 ILE A N 1
ATOM 733 C CA . ILE A 1 95 ? -3.079 4.559 -7.307 1.00 97.62 95 ILE A CA 1
ATOM 734 C C . ILE A 1 95 ? -2.539 4.073 -8.659 1.00 97.62 95 ILE A C 1
ATOM 736 O O . ILE A 1 95 ? -2.056 2.945 -8.753 1.00 97.62 95 ILE A O 1
ATOM 740 N N . LYS A 1 96 ? -2.535 4.923 -9.695 1.00 98.06 96 LYS A N 1
ATOM 741 C CA . LYS A 1 96 ? -1.953 4.570 -11.006 1.00 98.06 96 LYS A CA 1
ATOM 742 C C . LYS A 1 96 ? -0.460 4.244 -10.908 1.00 98.06 96 LYS A C 1
ATOM 744 O O . LYS A 1 96 ? 0.001 3.307 -11.554 1.00 98.06 96 LYS A O 1
ATOM 749 N N . ALA A 1 97 ? 0.297 5.005 -10.119 1.00 97.62 97 ALA A N 1
ATOM 750 C CA . ALA A 1 97 ? 1.722 4.759 -9.909 1.00 97.62 97 ALA A CA 1
ATOM 751 C C . ALA A 1 97 ? 1.976 3.454 -9.130 1.00 97.62 97 ALA A C 1
ATOM 753 O O . ALA A 1 97 ? 2.878 2.696 -9.481 1.00 97.62 97 ALA A O 1
ATOM 754 N N . PHE A 1 98 ? 1.136 3.140 -8.142 1.00 97.12 98 PHE A N 1
ATOM 755 C CA . PHE A 1 98 ? 1.205 1.870 -7.421 1.00 97.12 98 PHE A CA 1
ATOM 756 C C . PHE A 1 98 ? 0.875 0.671 -8.309 1.00 97.12 98 PHE A C 1
ATOM 758 O O . PHE A 1 98 ? 1.585 -0.326 -8.232 1.00 97.12 98 PHE A O 1
ATOM 765 N N . TYR A 1 99 ? -0.111 0.769 -9.207 1.00 98.00 99 TYR A N 1
ATOM 766 C CA . TYR A 1 99 ? -0.347 -0.296 -10.189 1.00 98.00 99 TYR A CA 1
ATOM 767 C C . TYR A 1 99 ? 0.850 -0.511 -11.117 1.00 98.00 99 TYR A C 1
ATOM 769 O O . TYR A 1 99 ? 1.222 -1.653 -11.342 1.00 98.00 99 TYR A O 1
ATOM 777 N N . ARG A 1 100 ? 1.539 0.552 -11.553 1.00 97.94 100 ARG A N 1
ATOM 778 C CA . ARG A 1 100 ? 2.788 0.398 -12.324 1.00 97.94 100 ARG A CA 1
ATOM 779 C C . ARG A 1 100 ? 3.874 -0.337 -11.539 1.00 97.94 100 ARG A C 1
ATOM 781 O O . ARG A 1 100 ? 4.599 -1.131 -12.121 1.00 97.94 100 ARG A O 1
ATOM 788 N N . ALA A 1 101 ? 3.996 -0.083 -10.236 1.00 96.44 101 ALA A N 1
ATOM 789 C CA . ALA A 1 101 ? 4.950 -0.805 -9.396 1.00 96.44 101 ALA A CA 1
ATOM 790 C C . ALA A 1 101 ? 4.616 -2.306 -9.317 1.00 96.44 101 ALA A C 1
ATOM 792 O O . ALA A 1 101 ? 5.523 -3.129 -9.413 1.00 96.44 101 ALA A O 1
ATOM 793 N N . ILE A 1 102 ? 3.325 -2.643 -9.212 1.00 95.81 102 ILE A N 1
ATOM 794 C CA . ILE A 1 102 ? 2.818 -4.026 -9.224 1.00 95.81 102 ILE A CA 1
ATOM 795 C C . ILE A 1 102 ? 3.054 -4.687 -10.589 1.00 95.81 102 ILE A C 1
ATOM 797 O O . ILE A 1 102 ? 3.467 -5.841 -10.644 1.00 95.81 102 ILE A O 1
ATOM 801 N N . ASP A 1 103 ? 2.835 -3.961 -11.688 1.00 96.44 103 ASP A N 1
ATOM 802 C CA . ASP A 1 103 ? 3.058 -4.465 -13.048 1.00 96.44 103 ASP A CA 1
ATOM 803 C C . ASP A 1 103 ? 4.543 -4.757 -13.311 1.00 96.44 103 ASP A C 1
ATOM 805 O O . ASP A 1 103 ? 4.874 -5.746 -13.965 1.00 96.44 103 ASP A O 1
ATOM 809 N N . CYS A 1 104 ? 5.445 -3.916 -12.789 1.00 95.12 104 CYS A N 1
ATOM 810 C CA . CYS A 1 104 ? 6.886 -4.158 -12.855 1.00 95.12 104 CYS A CA 1
ATOM 811 C C . CYS A 1 104 ? 7.297 -5.358 -11.993 1.00 95.12 104 CYS A C 1
ATOM 813 O O . CYS A 1 104 ? 8.148 -6.147 -12.400 1.00 95.12 104 CYS A O 1
ATOM 815 N N . GLN A 1 105 ? 6.714 -5.484 -10.800 1.00 91.69 105 GLN A N 1
ATOM 816 C CA . GLN A 1 105 ? 7.057 -6.537 -9.858 1.00 91.69 105 GLN A CA 1
ATOM 817 C C . GLN A 1 105 ? 5.851 -6.941 -9.004 1.00 91.69 105 GLN A C 1
ATOM 819 O O . GLN A 1 105 ? 5.503 -6.289 -8.020 1.00 91.69 105 GLN A O 1
ATOM 824 N N . ALA A 1 106 ? 5.245 -8.072 -9.359 1.00 89.88 106 ALA A N 1
ATOM 825 C CA . ALA A 1 106 ? 3.999 -8.534 -8.751 1.00 89.88 106 ALA A CA 1
ATOM 826 C C . ALA A 1 106 ? 4.140 -8.971 -7.280 1.00 89.88 106 ALA A C 1
ATOM 828 O O . ALA A 1 106 ? 3.157 -8.955 -6.544 1.00 89.88 106 ALA A O 1
ATOM 829 N N . ASP A 1 107 ? 5.339 -9.360 -6.836 1.00 88.50 107 ASP A N 1
ATOM 830 C CA . ASP A 1 107 ? 5.615 -9.702 -5.434 1.00 88.50 107 ASP A CA 1
ATOM 831 C C . ASP A 1 107 ? 6.036 -8.480 -4.596 1.00 88.50 107 ASP A C 1
ATOM 833 O O . ASP A 1 107 ? 6.313 -8.591 -3.397 1.00 88.50 107 ASP A O 1
ATOM 837 N N . PHE A 1 108 ? 6.047 -7.281 -5.188 1.00 90.50 108 PHE A N 1
ATOM 838 C CA . PHE A 1 108 ? 6.204 -6.047 -4.438 1.00 90.50 108 PHE A CA 1
ATOM 839 C C . PHE A 1 108 ? 4.877 -5.681 -3.765 1.00 90.50 108 PHE A C 1
ATOM 841 O O . PHE A 1 108 ? 4.006 -5.042 -4.355 1.00 90.50 108 PHE A O 1
ATOM 848 N N . LEU A 1 109 ? 4.699 -6.120 -2.513 1.00 90.25 109 LEU A N 1
ATOM 849 C CA . LEU A 1 109 ? 3.406 -6.010 -1.826 1.00 90.25 109 LEU A CA 1
ATOM 850 C C . LEU A 1 109 ? 3.149 -4.640 -1.180 1.00 90.25 109 LEU A C 1
ATOM 852 O O . LEU A 1 109 ? 1.997 -4.316 -0.885 1.00 90.25 109 LEU A O 1
ATOM 856 N N . GLU A 1 110 ? 4.172 -3.804 -0.980 1.00 90.12 110 GLU A N 1
ATOM 857 C CA . GLU A 1 110 ? 4.009 -2.447 -0.435 1.00 90.12 110 GLU A CA 1
ATOM 858 C C . GLU A 1 110 ? 2.961 -1.614 -1.209 1.00 90.12 110 GLU A C 1
ATOM 860 O O . GLU A 1 110 ? 2.060 -1.057 -0.574 1.00 90.12 110 GLU A O 1
ATOM 865 N N . PRO A 1 111 ? 3.000 -1.546 -2.558 1.00 93.75 111 PRO A N 1
ATOM 866 C CA . PRO A 1 111 ? 1.939 -0.945 -3.364 1.00 93.75 111 PRO A CA 1
ATOM 867 C C . PRO A 1 111 ? 0.518 -1.422 -3.018 1.00 93.75 111 PRO A C 1
ATOM 869 O O . PRO A 1 111 ? -0.395 -0.600 -2.945 1.00 93.75 111 PRO A O 1
ATOM 872 N N . HIS A 1 112 ? 0.313 -2.719 -2.749 1.00 94.38 112 HIS A N 1
ATOM 873 C CA . HIS A 1 112 ? -1.007 -3.260 -2.396 1.00 94.38 112 HIS A CA 1
ATOM 874 C C . HIS A 1 112 ? -1.517 -2.685 -1.069 1.00 94.38 112 HIS A C 1
ATOM 876 O O . HIS A 1 112 ? -2.682 -2.291 -0.976 1.00 94.38 112 HIS A O 1
ATOM 882 N N . LEU A 1 113 ? -0.647 -2.580 -0.058 1.00 93.31 113 LEU A N 1
ATOM 883 C CA . LEU A 1 113 ? -0.988 -1.970 1.232 1.00 93.31 113 LEU A CA 1
ATOM 884 C C . LEU A 1 113 ? -1.376 -0.497 1.086 1.00 93.31 113 LEU A C 1
ATOM 886 O O . LEU A 1 113 ? -2.333 -0.038 1.717 1.00 93.31 113 LEU A O 1
ATOM 890 N N . TRP A 1 114 ? -0.654 0.242 0.243 1.00 94.31 114 TRP A N 1
ATOM 891 C CA . TRP A 1 114 ? -0.967 1.642 -0.018 1.00 94.31 114 TRP A CA 1
ATOM 892 C C . TRP A 1 114 ? -2.299 1.802 -0.743 1.00 94.31 114 TRP A C 1
ATOM 894 O O . TRP A 1 114 ? -3.134 2.570 -0.266 1.00 94.31 114 TRP A O 1
ATOM 904 N N . ILE A 1 115 ? -2.548 1.044 -1.816 1.00 96.19 115 ILE A N 1
ATOM 905 C CA . ILE A 1 115 ? -3.836 1.079 -2.527 1.00 96.19 115 ILE A CA 1
ATOM 906 C C . ILE A 1 115 ? -4.977 0.775 -1.551 1.00 96.19 115 ILE A C 1
ATOM 908 O O . ILE A 1 115 ? -5.905 1.573 -1.446 1.00 96.19 115 ILE A O 1
ATOM 912 N N . ALA A 1 116 ? -4.878 -0.300 -0.760 1.00 95.31 116 ALA A N 1
ATOM 913 C CA . ALA A 1 116 ? -5.900 -0.669 0.223 1.00 95.31 116 ALA A CA 1
ATOM 914 C C . ALA A 1 116 ? -6.195 0.443 1.250 1.00 95.31 116 ALA A C 1
ATOM 916 O O . ALA A 1 116 ? -7.336 0.605 1.685 1.00 95.31 116 ALA A O 1
ATOM 917 N N . LYS A 1 117 ? -5.180 1.222 1.637 1.00 93.50 117 LYS A N 1
ATOM 918 C CA . LYS A 1 117 ? -5.329 2.345 2.571 1.00 93.50 117 LYS A CA 1
ATOM 919 C C . LYS A 1 117 ? -6.068 3.541 1.960 1.00 93.50 117 LYS A C 1
ATOM 921 O O . LYS A 1 117 ? -6.721 4.272 2.699 1.00 93.50 117 LYS A O 1
ATOM 926 N N . ILE A 1 118 ? -5.918 3.766 0.657 1.00 94.50 118 ILE A N 1
ATOM 927 C CA . ILE A 1 118 ? -6.400 4.973 -0.030 1.00 94.50 118 ILE A CA 1
ATOM 928 C C . ILE A 1 118 ? -7.784 4.760 -0.644 1.00 94.50 118 ILE A C 1
ATOM 930 O O . ILE A 1 118 ? -8.603 5.674 -0.626 1.00 94.50 118 ILE A O 1
ATOM 934 N N . VAL A 1 119 ? -8.048 3.576 -1.201 1.00 94.81 119 VAL A N 1
ATOM 935 C CA . VAL A 1 119 ? -9.306 3.304 -1.908 1.00 94.81 119 VAL A CA 1
ATOM 936 C C . VAL A 1 119 ? -10.491 3.282 -0.949 1.00 94.81 119 VAL A C 1
ATOM 938 O O . VAL A 1 119 ? -10.455 2.630 0.098 1.00 94.81 119 VAL A O 1
ATOM 941 N N . GLU A 1 120 ? -11.576 3.953 -1.325 1.00 92.75 120 GLU A N 1
ATOM 942 C CA . GLU A 1 120 ? -12.833 3.935 -0.568 1.00 92.75 120 GLU A CA 1
ATOM 943 C C . GLU A 1 120 ? -13.624 2.642 -0.798 1.00 92.75 120 GLU A C 1
ATOM 945 O O . GLU A 1 120 ? -14.278 2.149 0.122 1.00 92.75 120 GLU A O 1
ATOM 950 N N . ASP A 1 121 ? -13.494 2.058 -1.992 1.00 95.00 121 ASP A N 1
ATOM 951 C CA . ASP A 1 121 ? -14.174 0.829 -2.380 1.00 95.00 121 ASP A CA 1
ATOM 952 C C . ASP A 1 121 ? -13.731 -0.376 -1.530 1.00 95.00 121 ASP A C 1
ATOM 954 O O . ASP A 1 121 ? -12.550 -0.730 -1.440 1.00 95.00 121 ASP A O 1
ATOM 958 N N . ALA A 1 122 ? -14.713 -1.025 -0.904 1.00 92.94 122 ALA A N 1
ATOM 959 C CA . ALA A 1 122 ? -14.487 -2.131 0.015 1.00 92.94 122 ALA A CA 1
ATOM 960 C C . ALA A 1 122 ? -14.034 -3.410 -0.703 1.00 92.94 122 ALA A C 1
ATOM 962 O O . ALA A 1 122 ? -13.313 -4.217 -0.110 1.00 92.94 122 ALA A O 1
ATOM 963 N N . GLU A 1 123 ? -14.451 -3.609 -1.954 1.00 95.25 123 GLU A N 1
ATOM 964 C CA . GLU A 1 123 ? -14.082 -4.786 -2.741 1.00 95.25 123 GLU A CA 1
ATOM 965 C C . GLU A 1 123 ? -12.606 -4.734 -3.141 1.00 95.25 123 GLU A C 1
ATOM 967 O O . GLU A 1 123 ? -11.838 -5.643 -2.813 1.00 95.25 123 GLU A O 1
ATOM 972 N N . THR A 1 124 ? -12.183 -3.622 -3.740 1.00 93.38 124 THR A N 1
ATOM 973 C CA . THR A 1 124 ? -10.790 -3.361 -4.119 1.00 93.38 124 THR A CA 1
ATOM 974 C C . THR A 1 124 ? -9.879 -3.423 -2.900 1.00 93.38 124 THR A C 1
ATOM 976 O O . THR A 1 124 ? -8.838 -4.085 -2.930 1.00 93.38 124 THR A O 1
ATOM 979 N N . ARG A 1 125 ? -10.291 -2.811 -1.782 1.00 95.00 125 ARG A N 1
ATOM 980 C CA . ARG A 1 125 ? -9.541 -2.890 -0.524 1.00 95.00 125 ARG A CA 1
ATOM 981 C C . ARG A 1 125 ? -9.334 -4.332 -0.075 1.00 95.00 125 ARG A C 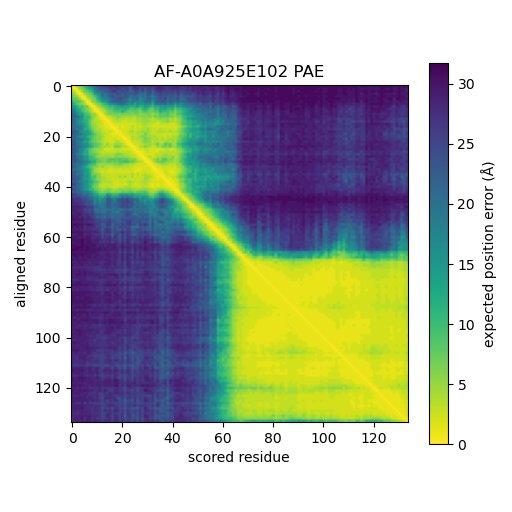1
ATOM 983 O O . ARG A 1 125 ? -8.209 -4.705 0.252 1.00 95.00 125 ARG A O 1
ATOM 990 N N . ARG A 1 126 ? -10.398 -5.142 -0.067 1.00 94.19 126 ARG A N 1
ATOM 991 C CA . ARG A 1 126 ? -10.326 -6.553 0.336 1.00 94.19 126 ARG A CA 1
ATOM 992 C C . ARG A 1 126 ? -9.373 -7.332 -0.565 1.00 94.19 126 ARG A C 1
ATOM 994 O O . ARG A 1 126 ? -8.484 -7.988 -0.039 1.00 94.19 126 ARG A O 1
ATOM 1001 N N . LYS A 1 127 ? -9.489 -7.182 -1.885 1.00 94.50 127 LYS A N 1
ATOM 1002 C CA . LYS A 1 127 ? -8.618 -7.847 -2.866 1.00 94.50 127 LYS A CA 1
ATOM 1003 C C . LYS A 1 127 ? -7.131 -7.580 -2.604 1.00 94.50 127 LYS A C 1
ATOM 1005 O O . LYS A 1 127 ? -6.314 -8.501 -2.596 1.00 94.50 1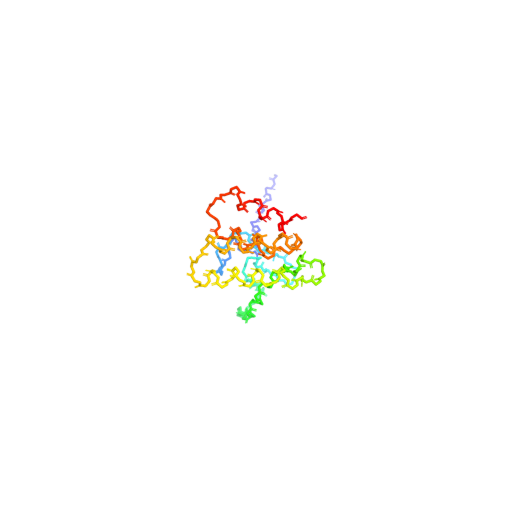27 LYS A O 1
ATOM 1010 N N . HIS A 1 128 ? -6.767 -6.316 -2.382 1.00 93.31 128 HIS A N 1
ATOM 1011 C CA . HIS A 1 128 ? -5.372 -5.961 -2.120 1.00 93.31 128 HIS A CA 1
ATOM 1012 C C . HIS A 1 128 ? -4.886 -6.481 -0.761 1.00 93.31 128 HIS A C 1
ATOM 1014 O O . HIS A 1 128 ? -3.753 -6.943 -0.675 1.00 93.31 128 HIS A O 1
ATOM 1020 N N . LEU A 1 129 ? -5.732 -6.482 0.274 1.00 91.00 129 LEU A N 1
ATOM 1021 C CA . LEU A 1 129 ? -5.379 -7.060 1.577 1.00 91.00 129 LEU A CA 1
ATOM 1022 C C . LEU A 1 129 ? -5.254 -8.587 1.538 1.00 91.00 129 LEU A C 1
ATOM 1024 O O . LEU A 1 129 ? -4.348 -9.126 2.162 1.00 91.00 129 LEU A O 1
ATOM 1028 N N . GLU A 1 130 ? -6.113 -9.277 0.789 1.00 91.12 130 GLU A N 1
ATOM 1029 C CA . GLU A 1 130 ? -6.004 -10.724 0.564 1.00 91.12 130 GLU A CA 1
ATOM 1030 C C . GLU A 1 130 ? -4.664 -11.075 -0.080 1.00 91.12 130 GLU A C 1
ATOM 1032 O O . GLU A 1 130 ? -3.998 -11.992 0.379 1.00 91.12 130 GLU A O 1
ATOM 1037 N N . THR A 1 131 ? -4.216 -10.289 -1.064 1.00 87.94 131 THR A N 1
ATOM 1038 C CA . THR A 1 131 ? -2.905 -10.500 -1.708 1.00 87.94 131 THR A CA 1
ATOM 1039 C C . THR A 1 131 ? -1.741 -10.368 -0.720 1.00 87.94 131 THR A C 1
ATOM 1041 O O . THR A 1 131 ? -0.731 -11.042 -0.865 1.00 87.94 131 THR A O 1
ATOM 1044 N N . VAL A 1 132 ? -1.867 -9.498 0.287 1.00 85.50 132 VAL A N 1
ATOM 1045 C CA . VAL A 1 132 ? -0.816 -9.272 1.293 1.00 85.50 132 VAL A CA 1
ATOM 1046 C C . VAL A 1 132 ? -0.797 -10.358 2.374 1.00 85.50 132 VAL A C 1
ATOM 1048 O O . VAL A 1 132 ? 0.242 -10.595 2.987 1.00 85.50 132 VAL A O 1
ATOM 1051 N N . LEU A 1 133 ? -1.945 -10.983 2.644 1.00 82.25 133 LEU A N 1
ATOM 1052 C CA . LEU A 1 133 ? -2.119 -11.967 3.717 1.00 82.25 133 LEU A CA 1
ATOM 1053 C C . LEU A 1 133 ? -2.045 -13.429 3.244 1.00 82.25 133 LEU A C 1
ATOM 1055 O O . LEU A 1 133 ? -1.959 -14.313 4.098 1.00 82.25 133 LEU A O 1
ATOM 1059 N N . ALA A 1 134 ? -2.135 -13.672 1.933 1.00 72.25 134 ALA A N 1
ATOM 1060 C CA . ALA A 1 134 ? -2.036 -14.989 1.300 1.00 72.25 134 ALA A CA 1
ATOM 1061 C C . ALA A 1 134 ? -0.584 -15.483 1.206 1.00 72.25 134 ALA A C 1
ATOM 1063 O O . ALA A 1 134 ? -0.383 -16.702 1.413 1.00 72.25 134 ALA A O 1
#

Sequence (134 aa):
MSSIKMSPIKPLAPHICPQCKAERTFQVTAEKIACRNCGYVLHKGESQPEKITQPRKPLMASYAITTRGEIDAWARAAFDTGQDMIRQGKFDEAIKAFYRAIDCQADFLEPHLWIAKIVEDAETRRKHLETVLA

Mean predicted aligned error: 17.22 Å

Radius of gyration: 26.23 Å; Cα contacts (8 Å, |Δi|>4): 139; chains: 1; bounding box: 42×53×73 Å

Foldseek 3Di:
DDDDPDDDDDDPDDQADPPPRDGPQWDDDPQWIAGNPPGFTDDPDDDPGPPPPPPPPPCPPPPPAQQDDDQDPQLVVLQVQLVVCVVVVNNVSSLVSLVSSCVSPVSRLPSLVSNLVRDPDPVSNVVSVVSSVD

Solvent-accessible surface area (backbone atoms only — not comparable to full-atom values): 8299 Å² total; per-residue (Å²): 134,84,81,80,81,78,75,81,79,76,73,95,63,72,61,53,41,92,87,74,66,44,66,71,40,64,48,77,54,100,88,44,34,31,28,75,86,77,64,53,64,53,69,93,64,99,64,80,76,76,75,79,78,65,72,76,71,73,83,74,69,82,82,73,68,76,40,88,70,83,80,52,69,66,20,50,54,27,37,53,51,14,52,53,26,50,77,70,68,37,57,72,61,14,46,54,24,21,51,49,14,32,74,66,31,74,52,47,45,66,42,32,59,51,42,33,73,69,48,83,53,67,64,64,22,48,55,32,49,49,68,71,74,110

Secondary structure (DSSP, 8-state):
-----------SS-SB-TTT--BS-EEE-SS-EEETTT--EE-SSS--------------------S-SPPPHHHHHHHHHHHHHHHTT-HHHHHHHHHHHHHH-TT--HHHHHHHHH---HHHHHHHHHHHH-

Nearest PDB structures (foldseek):
  3vty-assembly4_D  TM=8.904E-01  e=2.340E-02  Candidatus Magnetobacterium bavaricum
  3asd-assembly1_A  TM=7.903E-01  e=2.794E-02  Paramagnetospirillum magneticum AMB-1
  6b85-assembly1_J  TM=8.014E-01  e=4.760E-02  synthetic construct
  6i7k-assembly1_A  TM=8.087E-01  e=7.202E-02  Homo sapiens
  4cgq-assembly1_A  TM=7.504E-01  e=8.602E-02  Saccharomyces cerevisiae